Protein AF-A0A3D4CTE3-F1 (afdb_monomer_lite)

Foldseek 3Di:
DEFEDAAQAAPRVLVQVVVQVVCVVDPCNVVDDYDYDHPDDPQPPHHHDPVRVVVVD

pLDDT: mean 95.4, std 4.15, range [68.94, 98.38]

Radius of gyration: 11.89 Å; chains: 1; bounding box: 29×15×31 Å

Sequence (57 aa):
VLFVCWGNICRSPAGENVFRHLLEESTMQGRITCDSAGTINAHAGKSPDSRMRDTLE

Structure (mmCIF, N/CA/C/O backbone):
data_AF-A0A3D4CTE3-F1
#
_entry.id   AF-A0A3D4CTE3-F1
#
loop_
_atom_site.group_PDB
_atom_site.id
_atom_site.type_symbol
_atom_site.label_atom_id
_atom_site.label_alt_id
_atom_site.label_comp_id
_atom_site.label_asym_id
_atom_site.label_entity_id
_atom_site.label_seq_id
_atom_site.pdbx_PDB_ins_code
_atom_site.Cartn_x
_atom_site.Cartn_y
_atom_site.Cartn_z
_atom_site.occupancy
_atom_site.B_iso_or_equiv
_atom_site.auth_seq_id
_atom_site.auth_comp_id
_atom_site.auth_asym_id
_atom_site.auth_atom_id
_atom_site.pdbx_PDB_model_num
ATOM 1 N N . VAL A 1 1 ? -10.594 -0.584 0.966 1.00 97.19 1 VAL A N 1
ATOM 2 C CA . VAL A 1 1 ? -9.900 0.579 0.364 1.00 97.19 1 VAL A CA 1
ATOM 3 C C . VAL A 1 1 ? -8.744 0.068 -0.471 1.00 97.19 1 VAL A C 1
ATOM 5 O O . VAL A 1 1 ? -7.971 -0.726 0.042 1.00 97.19 1 VAL A O 1
ATOM 8 N N . LEU A 1 2 ? -8.653 0.471 -1.738 1.00 98.25 2 LEU A N 1
ATOM 9 C CA . LEU A 1 2 ? -7.567 0.058 -2.628 1.00 98.25 2 LEU A CA 1
ATOM 10 C C . LEU A 1 2 ? -6.645 1.249 -2.898 1.00 98.25 2 LEU A C 1
ATOM 12 O O . LEU A 1 2 ? -7.085 2.247 -3.470 1.00 98.25 2 LEU A O 1
ATOM 16 N N . PHE A 1 3 ? -5.380 1.145 -2.499 1.00 98.38 3 PHE A N 1
ATOM 17 C CA . PHE A 1 3 ? -4.361 2.148 -2.801 1.00 98.38 3 PHE A CA 1
ATOM 18 C C . PHE A 1 3 ? -3.734 1.847 -4.159 1.00 98.38 3 PHE A C 1
ATOM 20 O O . PHE A 1 3 ? -3.184 0.769 -4.365 1.00 98.38 3 PHE A O 1
ATOM 27 N N . VAL A 1 4 ? -3.789 2.796 -5.092 1.00 98.06 4 VAL A N 1
ATOM 28 C CA . VAL A 1 4 ? -3.294 2.584 -6.459 1.00 98.06 4 VAL A CA 1
ATOM 29 C C . VAL A 1 4 ? -2.170 3.558 -6.776 1.00 98.06 4 VAL A C 1
ATOM 31 O O . VAL A 1 4 ? -2.308 4.769 -6.612 1.00 98.06 4 VAL A O 1
ATOM 34 N N . CYS A 1 5 ? -1.046 3.034 -7.261 1.00 97.75 5 CYS A N 1
ATOM 35 C CA . CYS A 1 5 ? -0.014 3.845 -7.903 1.00 97.75 5 CYS A CA 1
ATOM 36 C C . CYS A 1 5 ? 0.394 3.227 -9.242 1.00 97.75 5 CYS A C 1
ATOM 38 O O . CYS A 1 5 ? -0.229 2.285 -9.723 1.00 97.75 5 CYS A O 1
ATOM 40 N N . TRP A 1 6 ? 1.448 3.752 -9.868 1.00 97.81 6 TRP A N 1
ATOM 41 C CA . TRP A 1 6 ? 1.883 3.223 -11.155 1.00 97.81 6 TRP A CA 1
ATOM 42 C C . TRP A 1 6 ? 2.338 1.755 -11.068 1.00 97.81 6 TRP A C 1
ATOM 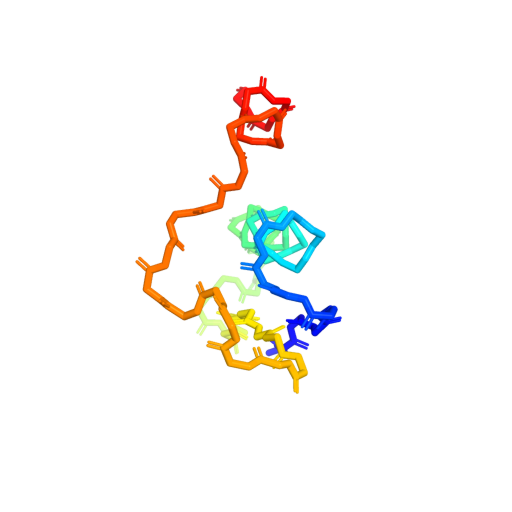44 O O . TRP A 1 6 ? 1.761 0.911 -11.744 1.00 97.81 6 TRP A O 1
ATOM 54 N N . GLY A 1 7 ? 3.314 1.441 -10.204 1.00 96.81 7 GLY A N 1
ATOM 55 C CA . GLY A 1 7 ? 4.024 0.150 -10.217 1.00 96.81 7 GLY A CA 1
ATOM 56 C C . GLY A 1 7 ? 3.897 -0.738 -8.974 1.00 96.81 7 GLY A C 1
ATOM 57 O O . GLY A 1 7 ? 4.567 -1.754 -8.921 1.00 96.81 7 GLY A O 1
ATOM 58 N N . ASN 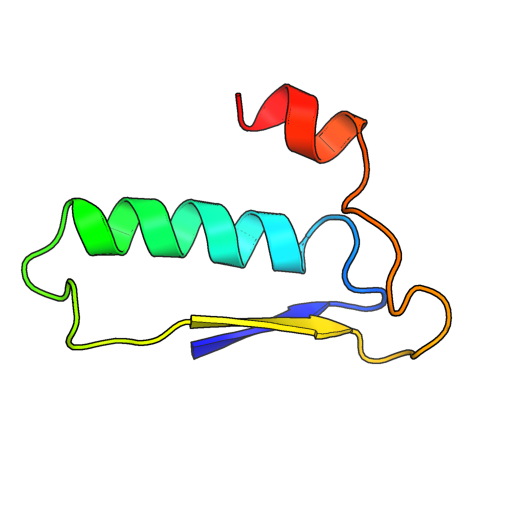A 1 8 ? 3.102 -0.367 -7.970 1.00 97.56 8 ASN A N 1
ATOM 59 C CA . ASN A 1 8 ? 2.908 -1.119 -6.715 1.00 97.56 8 ASN A CA 1
ATOM 60 C C . ASN A 1 8 ? 4.160 -1.519 -5.909 1.00 97.56 8 ASN A C 1
ATOM 62 O O . ASN A 1 8 ? 4.170 -2.559 -5.266 1.00 97.56 8 ASN A O 1
ATOM 66 N N . ILE A 1 9 ? 5.217 -0.702 -5.925 1.00 97.12 9 ILE A N 1
ATOM 67 C CA . ILE A 1 9 ? 6.467 -1.022 -5.205 1.00 97.12 9 ILE A CA 1
ATOM 68 C C . ILE A 1 9 ? 6.892 0.026 -4.178 1.00 97.12 9 ILE A C 1
ATOM 70 O O . ILE A 1 9 ? 7.777 -0.239 -3.388 1.00 97.12 9 ILE A O 1
ATOM 74 N N . CYS A 1 10 ? 6.310 1.224 -4.167 1.00 96.75 10 CYS A N 1
ATOM 75 C CA . CYS A 1 10 ? 6.772 2.298 -3.279 1.00 96.75 10 CYS A CA 1
ATOM 76 C C . CYS A 1 10 ? 5.584 2.991 -2.606 1.00 96.75 10 CYS A C 1
ATOM 78 O O . CYS A 1 10 ? 5.275 2.717 -1.455 1.00 96.75 10 CYS A O 1
ATOM 80 N N . ARG A 1 11 ? 4.844 3.816 -3.355 1.00 97.81 11 ARG A N 1
ATOM 81 C CA . ARG A 1 11 ? 3.770 4.662 -2.806 1.00 97.81 11 ARG A CA 1
ATOM 82 C C . ARG A 1 11 ? 2.536 3.892 -2.332 1.00 97.81 11 ARG A C 1
ATOM 84 O O . ARG A 1 11 ? 2.076 4.134 -1.225 1.00 97.81 11 ARG A O 1
ATOM 91 N N . SER A 1 12 ? 1.975 3.004 -3.157 1.00 97.81 12 SER A N 1
ATOM 92 C CA . SER A 1 12 ? 0.748 2.292 -2.773 1.00 97.81 12 SER A CA 1
ATOM 93 C C . SER A 1 12 ? 0.961 1.264 -1.652 1.00 97.81 12 SER A C 1
ATOM 95 O O . SER A 1 12 ? 0.136 1.288 -0.741 1.00 97.81 12 SER A O 1
ATOM 97 N N . PRO A 1 13 ? 2.060 0.472 -1.603 1.00 97.50 13 PRO A N 1
ATOM 98 C CA . PRO A 1 13 ? 2.330 -0.377 -0.440 1.00 97.50 13 PRO A CA 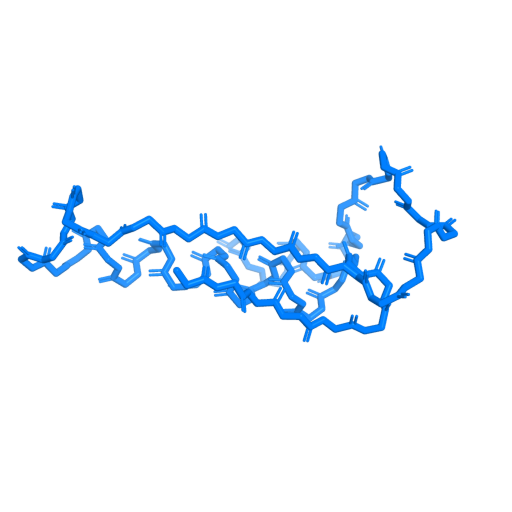1
ATOM 99 C C . PRO A 1 13 ? 2.564 0.428 0.846 1.00 97.50 13 PRO A C 1
ATOM 101 O O . PRO A 1 13 ? 2.101 0.023 1.907 1.00 97.50 13 PRO A O 1
ATOM 104 N N . ALA A 1 14 ? 3.225 1.592 0.760 1.00 97.81 14 ALA A N 1
ATOM 105 C CA . ALA A 1 14 ? 3.380 2.486 1.910 1.00 97.81 14 ALA A CA 1
ATOM 106 C C . ALA A 1 14 ? 2.024 2.988 2.427 1.00 97.81 14 ALA A C 1
ATOM 108 O O . ALA A 1 14 ? 1.754 2.925 3.622 1.00 97.81 14 ALA A O 1
ATOM 109 N N . GLY A 1 15 ? 1.150 3.442 1.522 1.00 97.62 15 GLY A N 1
ATOM 110 C CA . GLY A 1 15 ? -0.197 3.894 1.873 1.00 97.62 15 GLY A CA 1
ATOM 111 C C . GLY A 1 15 ? -1.037 2.797 2.528 1.00 97.62 15 GLY A C 1
ATOM 112 O O . GLY A 1 15 ? -1.695 3.053 3.531 1.00 97.62 15 GLY A O 1
ATOM 113 N N . GLU A 1 16 ? -0.971 1.571 2.007 1.00 97.81 16 GLU A N 1
ATOM 114 C CA . GLU A 1 16 ? -1.631 0.411 2.609 1.00 97.81 16 GLU A CA 1
ATOM 115 C C . GLU A 1 16 ? -1.110 0.123 4.021 1.00 97.81 16 GLU A C 1
ATOM 117 O O . GLU A 1 16 ? -1.914 -0.070 4.930 1.00 97.81 16 GLU A O 1
ATOM 122 N N . ASN A 1 17 ? 0.211 0.121 4.221 1.00 96.56 17 ASN A N 1
ATOM 123 C CA . ASN A 1 17 ? 0.816 -0.172 5.519 1.00 96.56 17 ASN A CA 1
ATOM 124 C C . ASN A 1 17 ? 0.454 0.890 6.572 1.00 96.56 17 ASN A C 1
ATOM 126 O O . ASN A 1 17 ? -0.068 0.545 7.631 1.00 96.56 17 ASN A O 1
ATOM 130 N N . VAL A 1 18 ? 0.613 2.175 6.238 1.00 96.75 18 VAL A N 1
ATOM 131 C CA . VAL A 1 18 ? 0.237 3.289 7.123 1.00 96.75 18 VAL A CA 1
ATOM 132 C C . VAL A 1 18 ? -1.259 3.253 7.437 1.00 96.75 18 VAL A C 1
ATOM 134 O O . VAL A 1 18 ? -1.659 3.414 8.586 1.00 96.75 18 VAL A O 1
ATOM 137 N N . PHE A 1 19 ? -2.111 3.004 6.440 1.00 97.38 19 PHE A N 1
ATOM 138 C CA . PHE A 1 19 ? -3.552 2.930 6.666 1.00 97.38 19 PHE A CA 1
ATOM 139 C C . PHE A 1 19 ? -3.947 1.728 7.525 1.00 97.38 19 PHE A C 1
ATOM 141 O O . PHE A 1 19 ? -4.830 1.851 8.368 1.00 97.38 19 PHE A O 1
ATOM 148 N N . ARG A 1 20 ? -3.288 0.578 7.348 1.00 96.06 20 ARG A N 1
ATOM 149 C CA . ARG A 1 20 ? -3.493 -0.600 8.195 1.00 96.06 20 ARG A CA 1
ATOM 150 C C . ARG A 1 20 ? -3.139 -0.299 9.649 1.00 96.06 20 ARG A C 1
ATOM 152 O O . ARG A 1 20 ? -3.953 -0.595 10.515 1.00 96.06 20 ARG A O 1
ATOM 159 N N . HIS A 1 21 ? -2.007 0.356 9.895 1.00 95.81 21 HIS A N 1
ATOM 160 C CA . HIS A 1 21 ? -1.615 0.789 11.235 1.00 95.81 21 HIS A CA 1
ATOM 161 C C . HIS A 1 21 ? -2.657 1.735 11.861 1.00 95.81 21 HIS A C 1
ATOM 163 O O . HIS A 1 21 ? -3.144 1.486 12.960 1.00 95.81 21 HIS A O 1
ATOM 169 N N . LEU A 1 22 ? -3.122 2.746 11.116 1.00 96.44 22 LEU A N 1
ATOM 170 C CA . LEU A 1 22 ? -4.191 3.639 11.584 1.00 96.44 22 LEU A CA 1
ATOM 171 C C . LEU A 1 22 ? -5.507 2.898 11.866 1.00 96.44 22 LEU A C 1
ATOM 173 O O . LEU A 1 22 ? -6.251 3.274 12.770 1.00 96.44 22 LEU A O 1
ATOM 177 N N . LEU A 1 23 ? -5.826 1.854 11.093 1.00 96.75 23 LEU A N 1
ATOM 178 C CA . LEU A 1 23 ? -7.009 1.034 11.343 1.00 96.75 23 LEU A CA 1
ATOM 179 C C . LEU A 1 23 ? -6.883 0.232 12.637 1.00 96.75 23 LEU A C 1
ATOM 181 O O . LEU A 1 23 ? -7.882 0.125 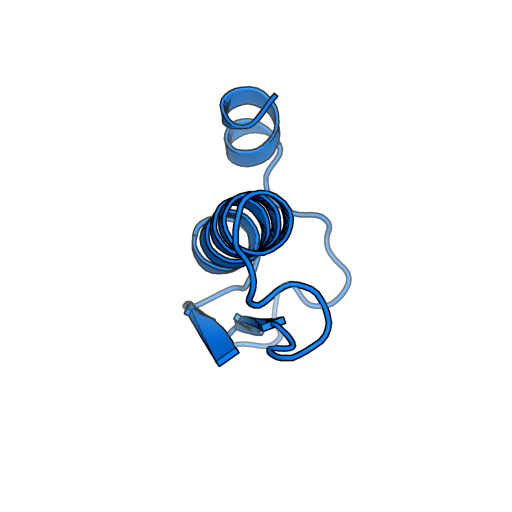13.344 1.00 96.75 23 LEU A O 1
ATOM 185 N N . GLU A 1 24 ? -5.701 -0.307 12.935 1.00 94.88 24 GLU A N 1
ATOM 186 C CA . GLU A 1 24 ? -5.407 -1.036 14.176 1.00 94.88 24 GLU A CA 1
ATOM 187 C C . GLU A 1 24 ? -5.540 -0.143 15.414 1.00 94.88 24 GLU A C 1
ATOM 189 O O . GLU A 1 24 ? -6.054 -0.590 16.435 1.00 94.88 24 GLU A O 1
ATOM 194 N N . GLU A 1 25 ? -5.166 1.132 15.306 1.00 96.06 25 GLU A N 1
ATOM 195 C CA . GLU A 1 25 ? -5.345 2.126 16.374 1.00 96.06 25 GLU A CA 1
ATOM 196 C C . GLU A 1 25 ? -6.783 2.669 16.473 1.00 96.06 25 GLU A C 1
ATOM 198 O O . GLU A 1 25 ? -7.138 3.370 17.423 1.00 96.06 25 GLU A O 1
ATOM 203 N N . SER A 1 26 ? -7.636 2.355 15.496 1.00 95.56 26 SER A N 1
ATOM 204 C CA . SER A 1 26 ? -9.009 2.851 15.419 1.00 95.56 26 SER A CA 1
ATOM 205 C C . SER A 1 26 ? -10.043 1.808 15.846 1.00 95.56 26 SER A C 1
ATOM 207 O O . SER A 1 26 ? -9.837 0.599 15.786 1.00 95.56 26 SER A O 1
ATOM 209 N N . THR A 1 27 ? -11.261 2.265 16.131 1.00 95.31 27 THR A N 1
ATOM 210 C CA . THR A 1 27 ? -12.425 1.384 16.339 1.00 95.31 27 THR A CA 1
ATOM 211 C C . THR A 1 27 ? -12.928 0.707 15.052 1.00 95.31 27 THR A C 1
ATOM 213 O O . THR A 1 27 ? -13.916 -0.032 15.081 1.00 95.31 27 THR A O 1
ATOM 216 N N . MET A 1 28 ? -12.270 0.959 13.914 1.00 93.81 28 MET A N 1
ATOM 217 C CA . MET A 1 28 ? -12.624 0.427 12.597 1.00 93.81 28 MET A CA 1
ATOM 218 C C . MET A 1 28 ? -11.820 -0.823 12.224 1.00 93.81 28 MET A C 1
ATOM 220 O O . MET A 1 28 ? -12.039 -1.374 11.138 1.00 93.81 28 MET A O 1
ATOM 224 N N . GLN A 1 29 ? -10.932 -1.301 13.104 1.00 92.69 29 GLN A N 1
ATOM 225 C CA . GLN A 1 29 ? -10.218 -2.561 12.909 1.00 92.69 29 GLN A CA 1
ATOM 226 C C . GLN A 1 29 ? -11.210 -3.695 12.597 1.00 92.69 29 GLN A C 1
ATOM 228 O O . GLN A 1 29 ? -12.251 -3.844 13.240 1.00 92.69 29 GLN A O 1
ATOM 233 N N . GLY A 1 30 ? -10.933 -4.466 11.544 1.00 92.75 30 GLY A N 1
ATOM 234 C CA . GLY A 1 30 ? -11.798 -5.560 11.087 1.00 92.75 30 GLY A CA 1
ATOM 235 C C . GLY A 1 30 ? -13.087 -5.134 10.369 1.00 92.75 30 GLY A C 1
ATOM 236 O O . GLY A 1 30 ? -13.745 -5.980 9.770 1.00 92.75 30 GLY A O 1
ATOM 237 N N . ARG A 1 31 ? -13.446 -3.842 10.367 1.00 96.50 31 ARG A N 1
ATOM 238 C CA . ARG A 1 31 ? -14.594 -3.312 9.603 1.00 96.50 31 ARG A CA 1
ATOM 239 C C . ARG A 1 31 ? -14.205 -2.842 8.209 1.00 96.50 31 ARG A C 1
ATOM 241 O O . ARG A 1 31 ? -15.025 -2.873 7.296 1.00 96.50 31 ARG A O 1
ATOM 248 N N . ILE A 1 32 ? -12.969 -2.376 8.059 1.00 95.62 32 ILE A N 1
ATOM 249 C CA . ILE A 1 32 ? -12.419 -1.901 6.792 1.00 95.62 32 ILE A CA 1
ATOM 250 C C . ILE A 1 32 ? -11.269 -2.819 6.393 1.00 95.62 32 ILE A C 1
ATOM 252 O O . ILE A 1 32 ? -10.315 -2.999 7.143 1.00 95.62 32 ILE A O 1
ATOM 256 N N . THR A 1 33 ? -11.345 -3.370 5.185 1.00 96.12 33 THR A N 1
ATOM 257 C CA . THR A 1 33 ? -10.227 -4.071 4.548 1.00 96.12 33 THR A CA 1
ATOM 258 C C . THR A 1 33 ? -9.465 -3.115 3.638 1.00 96.12 33 THR A C 1
ATOM 260 O O . THR A 1 33 ? -10.045 -2.194 3.046 1.00 96.12 33 THR A O 1
ATOM 263 N N . CYS A 1 34 ? -8.154 -3.308 3.517 1.00 97.25 34 CYS A N 1
ATOM 264 C CA . CYS A 1 34 ? -7.314 -2.543 2.604 1.00 97.25 34 CYS A CA 1
ATOM 265 C C . CYS A 1 34 ? -6.321 -3.429 1.855 1.00 97.25 34 CYS A C 1
ATOM 267 O O . CYS A 1 34 ? -5.940 -4.487 2.354 1.00 97.25 34 CYS A O 1
ATOM 269 N N . ASP A 1 35 ? -5.955 -2.973 0.660 1.00 97.81 35 ASP A N 1
ATOM 270 C CA . ASP A 1 35 ? -5.010 -3.617 -0.253 1.00 97.81 35 ASP A CA 1
ATOM 271 C C . ASP A 1 35 ? -4.348 -2.548 -1.148 1.00 97.81 35 ASP A C 1
ATOM 273 O O . ASP A 1 35 ? -4.803 -1.391 -1.183 1.00 97.81 35 ASP A O 1
ATOM 277 N N . SER A 1 36 ? -3.313 -2.918 -1.901 1.00 97.81 36 SER A N 1
ATOM 278 C CA . SER A 1 36 ? -2.621 -2.042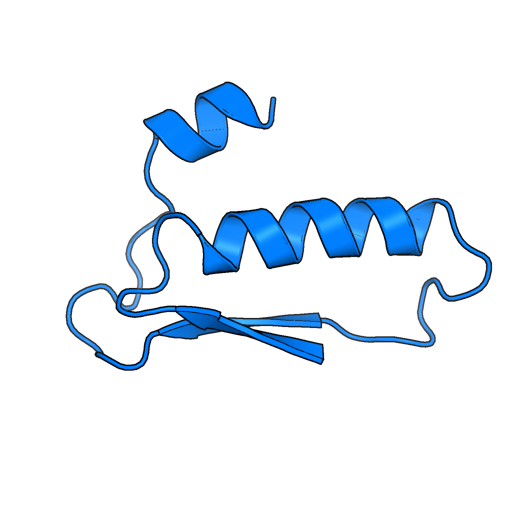 -2.849 1.00 97.81 36 SER A CA 1
ATOM 279 C C . SER A 1 36 ? -2.379 -2.678 -4.218 1.00 97.81 36 SER A C 1
ATOM 281 O O . SER A 1 36 ? -2.101 -3.867 -4.357 1.00 97.81 36 SER A O 1
ATOM 283 N N . ALA A 1 37 ? -2.458 -1.856 -5.268 1.00 97.75 37 ALA A N 1
ATOM 284 C CA . ALA A 1 37 ? -2.274 -2.290 -6.648 1.00 97.75 37 ALA A CA 1
ATOM 285 C C . ALA A 1 37 ? -1.492 -1.283 -7.504 1.00 97.75 37 ALA A C 1
ATOM 287 O O . ALA A 1 37 ? -1.354 -0.094 -7.197 1.00 97.75 37 ALA A O 1
ATOM 288 N N . GLY A 1 38 ? -0.976 -1.790 -8.622 1.00 97.25 38 GLY A N 1
ATOM 289 C CA . GLY A 1 38 ? -0.284 -1.021 -9.650 1.00 97.25 38 GLY A CA 1
ATOM 290 C C . GLY A 1 38 ? -1.130 -0.944 -10.912 1.00 97.25 38 GLY A C 1
ATOM 291 O O . GLY A 1 38 ? -1.772 -1.921 -11.283 1.00 97.25 38 GLY A O 1
ATOM 292 N N . THR A 1 39 ? -1.103 0.189 -11.609 1.00 97.62 39 THR A N 1
ATOM 293 C CA . THR A 1 39 ? -1.723 0.309 -12.943 1.00 97.62 39 THR A CA 1
ATOM 294 C C . THR A 1 39 ? -1.012 -0.526 -14.011 1.00 97.62 39 THR A C 1
ATOM 296 O O . THR A 1 39 ? -1.588 -0.797 -15.061 1.00 97.62 39 THR A O 1
ATOM 299 N N . ILE A 1 40 ? 0.244 -0.921 -13.762 1.00 96.81 40 ILE A N 1
ATOM 300 C CA . ILE A 1 40 ? 1.033 -1.781 -14.648 1.00 96.81 40 ILE A CA 1
ATOM 301 C C . ILE A 1 40 ? 1.410 -3.093 -13.959 1.00 96.81 40 ILE A C 1
ATOM 303 O O . ILE A 1 40 ? 1.587 -3.146 -12.744 1.00 96.81 40 ILE A O 1
ATOM 307 N N . ASN A 1 41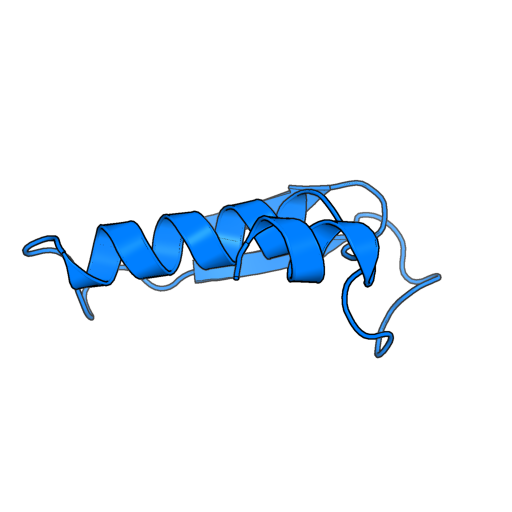 ? 1.638 -4.134 -14.761 1.00 94.00 41 ASN A N 1
ATOM 308 C CA . ASN A 1 41 ? 1.994 -5.468 -14.271 1.00 94.00 41 ASN A CA 1
ATOM 309 C C . ASN A 1 41 ? 3.517 -5.741 -14.222 1.00 94.00 41 ASN A C 1
ATOM 311 O O . ASN A 1 41 ? 3.946 -6.841 -13.890 1.00 94.00 41 ASN A O 1
ATOM 315 N N . ALA A 1 42 ? 4.369 -4.762 -14.552 1.00 92.06 42 ALA A N 1
ATOM 316 C CA . ALA A 1 42 ? 5.821 -4.975 -14.713 1.00 92.06 42 ALA A CA 1
ATOM 317 C C . ALA A 1 42 ? 6.577 -5.339 -13.414 1.00 92.06 42 ALA A C 1
ATOM 319 O O . ALA A 1 42 ? 7.745 -5.749 -13.444 1.00 92.06 42 ALA A O 1
ATOM 320 N N . HIS A 1 43 ? 5.935 -5.154 -12.260 1.00 91.38 43 HIS A N 1
ATOM 321 C CA . HIS A 1 43 ? 6.514 -5.414 -10.943 1.00 91.38 43 HIS A CA 1
ATOM 322 C C . HIS A 1 43 ? 5.679 -6.378 -10.095 1.00 91.38 43 HIS A C 1
ATOM 324 O O . HIS A 1 43 ? 5.932 -6.497 -8.900 1.00 91.38 43 HIS A O 1
ATOM 330 N N . ALA A 1 44 ? 4.708 -7.082 -10.683 1.00 92.31 44 ALA A N 1
ATOM 331 C CA . ALA A 1 44 ? 3.931 -8.064 -9.938 1.00 92.31 44 ALA A CA 1
ATOM 332 C C . ALA A 1 44 ? 4.828 -9.159 -9.343 1.00 92.31 44 ALA A C 1
ATOM 334 O O . ALA A 1 44 ? 5.778 -9.621 -9.977 1.00 92.31 44 ALA A O 1
ATOM 335 N N . GLY A 1 45 ? 4.542 -9.530 -8.094 1.00 92.31 45 GLY A N 1
ATOM 336 C CA . GLY A 1 45 ? 5.330 -10.490 -7.318 1.00 92.31 45 GLY A CA 1
ATOM 337 C C . GLY A 1 45 ? 6.661 -9.954 -6.778 1.00 92.31 45 GLY A C 1
ATOM 338 O O . GLY A 1 45 ? 7.318 -10.658 -6.016 1.00 92.31 45 GLY A O 1
ATOM 339 N N . LYS A 1 46 ? 7.075 -8.728 -7.130 1.00 93.19 46 LYS A N 1
ATOM 340 C CA . LYS A 1 46 ? 8.261 -8.102 -6.530 1.00 93.19 46 LYS A CA 1
ATOM 341 C C . LYS A 1 46 ? 7.915 -7.545 -5.154 1.00 93.19 46 LYS A C 1
ATOM 343 O O . LYS A 1 46 ? 6.838 -6.987 -4.955 1.00 93.19 46 LYS A O 1
ATOM 348 N N . SER A 1 47 ? 8.864 -7.648 -4.230 1.00 93.38 47 SER A N 1
ATOM 349 C CA . SER A 1 47 ? 8.760 -6.989 -2.932 1.00 93.38 47 SER A CA 1
ATOM 350 C C . SER A 1 47 ? 8.722 -5.465 -3.086 1.00 93.38 47 SER A C 1
ATOM 352 O O . SER A 1 47 ? 9.290 -4.932 -4.050 1.00 93.38 47 SER A O 1
ATOM 354 N N . PRO A 1 48 ? 8.117 -4.747 -2.125 1.00 95.06 48 PRO A N 1
ATOM 355 C CA . PRO A 1 48 ? 8.223 -3.299 -2.080 1.00 95.06 48 PRO A CA 1
ATOM 356 C C . PRO A 1 48 ? 9.686 -2.830 -1.987 1.00 95.06 48 PRO A C 1
ATOM 358 O O . PRO A 1 48 ? 10.546 -3.521 -1.436 1.00 95.06 48 PRO A O 1
ATOM 361 N N . ASP A 1 49 ? 9.956 -1.651 -2.546 1.00 96.50 49 ASP A N 1
ATOM 362 C CA . ASP A 1 49 ? 11.261 -0.996 -2.614 1.00 96.50 49 ASP A CA 1
ATOM 363 C C . ASP A 1 49 ? 11.893 -0.913 -1.222 1.00 96.50 49 ASP A C 1
ATOM 365 O O . ASP A 1 49 ? 11.239 -0.503 -0.260 1.00 96.50 49 ASP A O 1
ATOM 369 N N . SER A 1 50 ? 13.165 -1.307 -1.111 1.00 96.19 50 SER A N 1
ATOM 370 C CA . SER A 1 50 ? 13.868 -1.345 0.173 1.00 96.19 50 SER A CA 1
ATOM 371 C C . SER A 1 50 ? 13.906 0.021 0.840 1.00 96.19 50 SER A C 1
ATOM 373 O O . SER A 1 50 ? 13.560 0.107 2.003 1.00 96.19 50 SER A O 1
ATOM 375 N N . ARG A 1 51 ? 14.166 1.102 0.094 1.00 97.19 51 ARG A N 1
ATOM 376 C CA . ARG A 1 51 ? 14.258 2.459 0.663 1.00 97.19 51 ARG A CA 1
ATOM 377 C C . ARG A 1 51 ? 12.958 2.881 1.336 1.00 97.19 51 ARG A C 1
ATOM 379 O O . ARG A 1 51 ? 12.976 3.601 2.326 1.00 97.19 51 ARG A O 1
ATOM 386 N N . MET A 1 52 ? 11.830 2.456 0.768 1.00 96.69 52 MET A N 1
ATOM 387 C CA . MET A 1 52 ? 10.519 2.721 1.346 1.00 96.69 52 MET A CA 1
ATOM 388 C C . MET A 1 52 ? 10.305 1.898 2.618 1.00 96.69 52 MET A C 1
ATOM 390 O O . MET A 1 52 ? 9.862 2.464 3.610 1.00 96.69 52 MET A O 1
ATOM 394 N N . ARG A 1 53 ? 10.662 0.607 2.610 1.00 94.06 53 ARG A N 1
ATOM 395 C CA . ARG A 1 53 ? 10.564 -0.250 3.802 1.00 94.06 53 ARG A CA 1
ATOM 396 C C . ARG A 1 53 ? 11.440 0.266 4.940 1.00 94.06 53 ARG A C 1
ATOM 398 O O . ARG A 1 53 ? 10.927 0.436 6.031 1.00 94.06 53 ARG A O 1
ATOM 405 N N . ASP A 1 54 ? 12.685 0.627 4.644 1.00 94.88 54 ASP A N 1
ATOM 406 C CA . ASP A 1 54 ? 13.649 1.152 5.618 1.00 94.88 54 ASP A CA 1
ATOM 407 C C . ASP A 1 54 ? 13.187 2.485 6.247 1.00 94.88 54 ASP A C 1
ATOM 409 O O . ASP A 1 54 ? 13.648 2.860 7.316 1.00 94.88 54 ASP A O 1
ATOM 413 N N . THR A 1 55 ? 12.290 3.228 5.583 1.00 93.31 55 THR A N 1
ATOM 414 C CA . THR A 1 55 ? 11.717 4.484 6.111 1.00 93.31 55 THR A CA 1
ATOM 415 C C . THR A 1 55 ? 10.462 4.248 6.962 1.00 93.31 55 THR A C 1
ATOM 417 O O . THR A 1 55 ? 10.046 5.148 7.687 1.00 93.31 55 THR A O 1
ATOM 420 N N . LEU A 1 56 ? 9.819 3.083 6.828 1.00 87.12 56 LEU A N 1
ATOM 421 C CA . LEU A 1 56 ? 8.598 2.713 7.552 1.00 87.12 56 LEU A CA 1
ATOM 422 C C . LEU A 1 56 ? 8.853 1.760 8.734 1.00 87.12 56 LEU A C 1
ATOM 424 O O . LEU A 1 56 ? 7.890 1.405 9.411 1.00 87.12 56 LEU A O 1
ATOM 428 N N . GLU A 1 57 ? 10.102 1.331 8.952 1.00 68.94 57 GLU A N 1
ATOM 429 C CA . GLU A 1 57 ? 10.549 0.704 10.210 1.00 68.94 57 GLU A CA 1
ATOM 430 C C . GLU A 1 57 ? 10.569 1.719 11.362 1.00 68.94 57 GLU A C 1
ATOM 432 O O . GLU A 1 57 ? 10.168 1.322 12.480 1.00 68.94 57 GLU A O 1
#

Secondary structure (DSSP, 8-state):
-EEEESSSSSHHHHHHHHHHHHHHTSTTTTTS--EEEESSSTTTTPPPPHHHHHHH-